Protein AF-A0A834MJU9-F1 (afdb_monomer_lite)

Sequence (91 aa):
MEITAAGTLRANKTNSIPPSRELNTPIFGYQKYITILPYVPKSRKVIHLMSSIHHDKEIDSTTRSKQKPAVITFYKQTESGVDVVDNLSIA

pLDDT: mean 90.39, std 7.66, range [54.31, 96.44]

Radius of gyration: 14.36 Å; chains: 1; bounding box: 33×37×35 Å

Secondary structure (DSSP, 8-state):
-----EEEEPGGG-TTSPPP-SBT----EEETTEEEEEEEEETTEEEEEEESS--S--B-GGGGGG--BHHHHHHHHHTTHHHHHHHHHT-

Foldseek 3Di:
DDDKDKDWDDPVVCPVPDADQDQLDWDWDDDPQKIWIWHHPDPPDIIIMMIRPDDDQAFDVVCPPSRHGPSVVVCVVPVCPVVVVVVVVVD

Organism: Rhynchophorus ferrugineus (NCBI:txid354439)

InterPro domains:
  IPR029526 PiggyBac transposable element-derived protein [PF13843] (2-89)

Structure (mmCIF, N/CA/C/O backbone):
data_AF-A0A834MJU9-F1
#
_entry.id   AF-A0A834MJU9-F1
#
loop_
_atom_site.group_PDB
_atom_site.id
_atom_site.type_symbol
_atom_site.label_atom_id
_atom_site.label_alt_id
_atom_site.label_comp_id
_atom_site.label_asym_id
_atom_site.label_entity_id
_atom_site.label_seq_id
_atom_site.pdbx_PDB_ins_code
_atom_site.Cartn_x
_atom_site.Cartn_y
_atom_site.Cartn_z
_atom_site.occupancy
_atom_site.B_iso_or_equiv
_atom_site.auth_seq_id
_atom_site.auth_comp_id
_atom_site.auth_asym_id
_atom_site.auth_atom_id
_atom_site.pdbx_PDB_model_num
ATOM 1 N N . MET A 1 1 ? -20.285 -14.968 7.006 1.00 66.44 1 MET A N 1
ATOM 2 C CA . MET A 1 1 ? -19.527 -13.706 6.877 1.00 66.44 1 MET A CA 1
ATOM 3 C C . MET A 1 1 ? -18.058 -14.064 6.875 1.00 66.44 1 MET A C 1
ATOM 5 O O . MET A 1 1 ? -17.633 -14.764 7.784 1.00 66.44 1 MET A O 1
ATOM 9 N N . GLU A 1 2 ? -17.322 -13.643 5.854 1.00 85.88 2 GLU A N 1
ATOM 10 C CA . GLU A 1 2 ? -15.863 -13.761 5.800 1.00 85.88 2 GLU A CA 1
ATOM 11 C C . GLU A 1 2 ? -15.275 -12.377 6.092 1.00 85.88 2 GLU A C 1
ATOM 13 O O . GLU A 1 2 ? -15.776 -11.378 5.578 1.00 85.88 2 GLU A O 1
ATOM 18 N N . ILE A 1 3 ? -14.282 -12.303 6.981 1.00 91.75 3 ILE A N 1
ATOM 19 C CA . ILE A 1 3 ? -13.662 -11.038 7.387 1.00 91.75 3 ILE A CA 1
ATOM 20 C C . ILE A 1 3 ? -12.405 -10.830 6.549 1.00 91.75 3 ILE A C 1
ATOM 22 O O . ILE A 1 3 ? -11.521 -11.684 6.524 1.00 91.75 3 ILE A O 1
ATOM 26 N N . THR A 1 4 ? -12.305 -9.668 5.914 1.00 94.31 4 THR A N 1
ATOM 27 C CA . THR A 1 4 ? -11.123 -9.242 5.159 1.00 94.31 4 THR A CA 1
ATOM 28 C C . THR A 1 4 ? -10.357 -8.152 5.898 1.00 94.31 4 THR A C 1
ATOM 30 O O . THR A 1 4 ? -10.941 -7.389 6.666 1.00 94.31 4 THR A O 1
ATOM 33 N N . ALA A 1 5 ? -9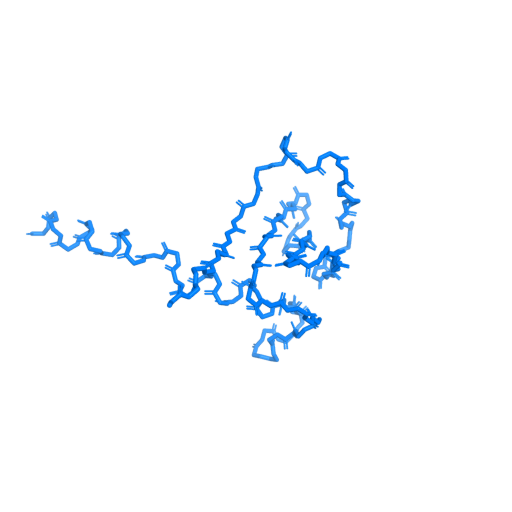.062 -8.024 5.616 1.00 94.00 5 ALA A N 1
ATOM 34 C CA . ALA A 1 5 ? -8.213 -6.979 6.174 1.00 94.00 5 ALA A CA 1
ATOM 35 C C . ALA A 1 5 ? -7.453 -6.225 5.075 1.00 94.00 5 ALA A C 1
ATOM 37 O O . ALA A 1 5 ? -6.987 -6.809 4.092 1.00 94.00 5 ALA A O 1
ATOM 38 N N . ALA A 1 6 ? -7.284 -4.919 5.272 1.00 95.00 6 ALA A N 1
ATOM 39 C CA . ALA A 1 6 ? -6.393 -4.077 4.486 1.00 95.00 6 ALA A CA 1
ATOM 40 C C . ALA A 1 6 ? -5.682 -3.093 5.417 1.00 95.00 6 ALA A C 1
ATOM 42 O O . ALA A 1 6 ? -6.286 -2.573 6.353 1.00 95.00 6 ALA A O 1
ATOM 43 N N . GLY A 1 7 ? -4.396 -2.843 5.184 1.00 94.75 7 GLY A N 1
ATOM 44 C CA . GLY A 1 7 ? -3.625 -1.984 6.074 1.00 94.75 7 GLY A CA 1
ATOM 45 C C . GLY A 1 7 ? -2.188 -1.763 5.638 1.00 94.75 7 GLY A C 1
ATOM 46 O O . GLY A 1 7 ? -1.716 -2.315 4.641 1.00 94.75 7 GLY A O 1
ATOM 47 N N . THR A 1 8 ? -1.481 -0.948 6.417 1.00 94.25 8 THR A N 1
ATOM 48 C CA . THR A 1 8 ? -0.044 -0.726 6.243 1.00 94.25 8 THR A CA 1
ATOM 49 C C . THR A 1 8 ? 0.772 -1.710 7.078 1.00 94.25 8 THR A C 1
ATOM 51 O O . THR A 1 8 ? 0.402 -2.072 8.194 1.00 94.25 8 THR A O 1
ATOM 54 N N . LEU A 1 9 ? 1.911 -2.139 6.538 1.00 92.25 9 LEU A N 1
ATOM 55 C CA . LEU A 1 9 ? 2.885 -2.969 7.242 1.00 92.25 9 LEU A CA 1
ATOM 56 C C . LEU A 1 9 ? 4.050 -2.104 7.727 1.00 92.25 9 LEU A C 1
ATOM 5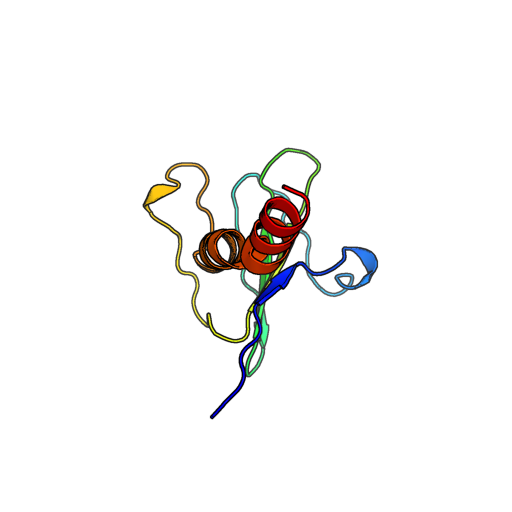8 O O . LEU A 1 9 ? 4.556 -1.237 7.008 1.00 92.25 9 LEU A O 1
ATOM 62 N N . ARG A 1 10 ? 4.516 -2.363 8.953 1.00 90.06 10 ARG A N 1
ATOM 63 C CA . ARG A 1 10 ? 5.722 -1.716 9.488 1.00 90.06 10 ARG A CA 1
ATOM 64 C C . ARG A 1 10 ? 6.964 -2.231 8.757 1.00 90.06 10 ARG A C 1
ATOM 66 O O . ARG A 1 10 ? 7.094 -3.430 8.530 1.00 90.06 10 ARG A O 1
ATOM 73 N N . ALA A 1 11 ? 7.909 -1.339 8.461 1.00 85.50 11 ALA A N 1
ATOM 74 C CA . ALA A 1 11 ? 9.112 -1.660 7.681 1.00 85.50 11 ALA A CA 1
ATOM 75 C C . ALA A 1 11 ? 10.001 -2.755 8.307 1.00 85.50 11 ALA A C 1
ATOM 77 O O . ALA A 1 11 ? 10.668 -3.497 7.601 1.00 85.50 11 ALA A O 1
ATOM 78 N N . ASN A 1 12 ? 9.988 -2.909 9.633 1.00 85.69 12 ASN A N 1
ATOM 79 C CA . ASN A 1 12 ? 10.733 -3.971 10.321 1.00 85.69 12 ASN A CA 1
ATOM 80 C C . ASN A 1 12 ? 10.092 -5.368 10.194 1.00 85.69 12 ASN A C 1
ATOM 82 O O . ASN A 1 12 ? 10.640 -6.345 10.698 1.00 85.69 12 ASN A O 1
ATOM 86 N N . LYS A 1 13 ? 8.907 -5.466 9.582 1.00 84.25 13 LYS A N 1
ATOM 87 C CA . LYS A 1 13 ? 8.195 -6.722 9.313 1.00 84.25 13 LYS A CA 1
ATOM 88 C C . LYS A 1 13 ? 8.205 -7.087 7.827 1.00 84.25 13 LYS A C 1
ATOM 90 O O . LYS A 1 13 ? 7.581 -8.069 7.447 1.00 84.25 13 LYS A O 1
ATOM 95 N N . THR A 1 14 ? 8.910 -6.319 6.996 1.00 79.19 14 THR A N 1
ATOM 96 C CA . THR A 1 14 ? 8.897 -6.458 5.533 1.00 79.19 14 THR A CA 1
ATOM 97 C C . THR A 1 14 ? 10.236 -6.945 4.980 1.00 79.19 14 THR A C 1
ATOM 99 O O . THR A 1 14 ? 10.501 -6.788 3.796 1.00 79.19 14 THR A O 1
ATOM 102 N N . ASN A 1 15 ? 11.088 -7.548 5.814 1.00 70.38 15 ASN A N 1
ATOM 103 C CA . ASN A 1 15 ? 12.447 -7.958 5.438 1.00 70.38 15 ASN A CA 1
ATOM 104 C C . ASN A 1 15 ? 12.495 -8.977 4.284 1.00 70.38 15 ASN A C 1
ATOM 106 O O . ASN A 1 15 ? 13.503 -9.058 3.591 1.00 70.38 15 ASN A O 1
ATOM 110 N N . SER A 1 16 ? 11.425 -9.749 4.075 1.00 69.62 16 SER A N 1
ATOM 111 C CA . SER A 1 16 ? 11.279 -10.697 2.963 1.00 69.62 16 SER A CA 1
ATOM 112 C C . SER A 1 16 ? 10.655 -10.084 1.702 1.00 69.62 16 SER A C 1
ATOM 114 O O . SER A 1 16 ? 10.525 -10.774 0.693 1.00 69.62 16 SER A O 1
ATOM 116 N N . ILE A 1 17 ? 10.255 -8.809 1.742 1.00 77.94 17 ILE A N 1
ATOM 117 C CA . ILE A 1 17 ? 9.628 -8.108 0.620 1.00 77.94 17 ILE A CA 1
ATOM 118 C C . ILE A 1 17 ? 10.710 -7.278 -0.078 1.00 77.94 17 ILE A C 1
ATOM 120 O O . ILE A 1 17 ? 11.331 -6.425 0.564 1.00 77.94 17 ILE A O 1
ATOM 124 N N . PRO A 1 18 ? 10.957 -7.493 -1.381 1.00 74.75 18 PRO A N 1
ATOM 125 C CA . PRO A 1 18 ? 11.925 -6.688 -2.108 1.00 74.75 18 PRO A CA 1
ATOM 126 C C . PRO A 1 18 ? 11.489 -5.214 -2.088 1.00 74.75 18 PRO A C 1
ATOM 128 O O . PRO A 1 18 ? 10.313 -4.916 -2.313 1.00 74.75 18 PRO A O 1
ATOM 131 N N . PRO A 1 19 ? 12.405 -4.269 -1.819 1.00 70.00 19 PRO A N 1
ATOM 132 C CA . PRO A 1 19 ? 12.046 -2.861 -1.785 1.00 70.00 19 PRO A CA 1
ATOM 133 C C . PRO A 1 19 ? 11.666 -2.390 -3.192 1.00 70.00 19 PRO A C 1
ATOM 135 O O . PRO A 1 19 ? 12.415 -2.624 -4.142 1.00 70.00 19 PRO A O 1
ATOM 138 N N . SER A 1 20 ? 10.553 -1.663 -3.320 1.00 70.31 20 SER A N 1
ATOM 139 C CA . SER A 1 20 ? 10.353 -0.829 -4.506 1.00 70.31 20 SER A CA 1
ATOM 140 C C . SER A 1 20 ? 11.369 0.315 -4.466 1.00 70.31 20 SER A C 1
ATOM 142 O O . SER A 1 20 ? 11.575 0.941 -3.422 1.00 70.31 20 SER A O 1
ATOM 144 N N . ARG A 1 21 ? 12.075 0.526 -5.580 1.00 77.38 21 ARG A N 1
ATOM 145 C CA . ARG A 1 21 ? 13.173 1.503 -5.690 1.00 77.38 21 ARG A CA 1
ATOM 146 C C . ARG A 1 21 ? 12.804 2.708 -6.549 1.00 77.38 21 ARG A C 1
ATOM 148 O O . ARG A 1 21 ? 13.444 3.749 -6.428 1.00 77.38 21 ARG A O 1
ATOM 155 N N . GLU A 1 22 ? 11.764 2.584 -7.366 1.00 90.12 22 GLU A N 1
ATOM 156 C CA . GLU A 1 22 ? 11.363 3.597 -8.336 1.00 90.12 22 GLU A CA 1
ATOM 157 C C . GLU A 1 22 ? 10.104 4.333 -7.883 1.00 90.12 22 GLU A C 1
ATOM 159 O O . GLU A 1 22 ? 9.153 3.746 -7.360 1.00 90.12 22 GLU A O 1
ATOM 164 N N . LEU A 1 23 ? 10.116 5.653 -8.074 1.00 94.12 23 LEU A N 1
ATOM 165 C CA . LEU A 1 23 ? 8.983 6.514 -7.755 1.00 94.12 23 LEU A CA 1
ATOM 166 C C . LEU A 1 23 ? 7.733 6.041 -8.486 1.00 94.12 23 LEU A C 1
ATOM 168 O O . LEU A 1 23 ? 7.784 5.713 -9.668 1.00 94.12 23 LEU A O 1
ATOM 172 N N . ASN A 1 24 ? 6.608 6.049 -7.773 1.00 93.44 24 ASN A N 1
ATOM 173 C CA . ASN A 1 24 ? 5.291 5.720 -8.311 1.00 93.44 24 ASN A CA 1
ATOM 174 C C . ASN A 1 24 ? 5.209 4.343 -8.988 1.00 93.44 24 ASN A C 1
ATOM 176 O O . ASN A 1 24 ? 4.276 4.099 -9.739 1.00 93.44 24 ASN A O 1
ATOM 180 N N . THR A 1 25 ? 6.150 3.440 -8.703 1.00 90.69 25 THR A N 1
ATOM 181 C CA . THR A 1 25 ? 6.213 2.119 -9.331 1.00 90.69 25 THR A CA 1
ATOM 182 C C . THR A 1 25 ? 5.803 1.053 -8.314 1.00 90.69 25 THR A C 1
ATOM 184 O O . THR A 1 25 ? 6.589 0.703 -7.421 1.00 90.69 25 THR A O 1
ATOM 187 N N . PRO A 1 26 ? 4.549 0.574 -8.367 1.00 90.44 26 PRO A N 1
ATOM 188 C CA . PRO A 1 26 ? 4.076 -0.475 -7.476 1.00 90.44 26 PRO A CA 1
ATOM 189 C C . PRO A 1 26 ? 4.645 -1.844 -7.862 1.00 90.44 26 PRO A C 1
ATOM 191 O O . PRO A 1 26 ? 4.679 -2.204 -9.037 1.00 90.44 26 PRO A O 1
ATOM 194 N N . ILE A 1 27 ? 5.037 -2.635 -6.863 1.00 90.75 27 ILE A N 1
ATOM 195 C CA . ILE A 1 27 ? 5.385 -4.053 -7.037 1.00 90.75 27 ILE A CA 1
ATOM 196 C C . ILE A 1 27 ? 4.332 -4.874 -6.303 1.00 90.75 27 ILE A C 1
ATOM 198 O O . ILE A 1 27 ? 4.063 -4.604 -5.139 1.00 90.75 27 ILE A O 1
ATOM 202 N N . PHE A 1 28 ? 3.759 -5.880 -6.960 1.00 91.44 28 PHE A N 1
ATOM 203 C CA . PHE A 1 28 ? 2.730 -6.737 -6.371 1.00 91.44 28 PHE A CA 1
ATOM 204 C C . PHE A 1 28 ? 3.311 -8.112 -6.047 1.00 91.44 28 PHE A C 1
ATOM 206 O O . PHE A 1 28 ? 3.800 -8.812 -6.933 1.00 91.44 28 PHE A O 1
ATOM 213 N N . GLY A 1 29 ? 3.259 -8.492 -4.773 1.00 90.94 29 GLY A N 1
ATOM 214 C CA . GLY A 1 29 ? 3.553 -9.838 -4.299 1.00 90.94 29 GLY A CA 1
ATOM 215 C C . GLY A 1 29 ? 2.263 -10.544 -3.905 1.00 90.94 29 GLY A C 1
ATOM 216 O O . GLY A 1 29 ? 1.471 -9.992 -3.144 1.00 90.94 29 GLY A O 1
ATOM 217 N N . TYR A 1 30 ? 2.067 -11.767 -4.389 1.00 91.12 30 TYR A N 1
ATOM 218 C CA . TYR A 1 30 ? 0.853 -12.539 -4.139 1.00 91.12 30 TYR A CA 1
ATOM 219 C C . TYR A 1 30 ? 1.161 -13.767 -3.284 1.00 91.12 30 TYR A C 1
ATOM 221 O O . TYR A 1 30 ? 2.102 -14.515 -3.548 1.00 91.12 30 TYR A O 1
ATOM 229 N N . GLN A 1 31 ? 0.342 -13.976 -2.261 1.00 87.31 31 GLN A N 1
ATOM 230 C CA . GLN A 1 31 ? 0.197 -15.237 -1.542 1.00 87.31 31 GLN A CA 1
ATOM 231 C C . GLN A 1 31 ? -1.236 -15.746 -1.713 1.00 87.31 31 GLN A C 1
ATOM 233 O O . GLN A 1 31 ? -2.083 -15.059 -2.276 1.00 87.31 31 GLN A O 1
ATOM 238 N N . LYS A 1 32 ? -1.519 -16.945 -1.189 1.00 89.31 32 LYS A N 1
ATOM 239 C CA . LYS A 1 32 ? -2.795 -17.654 -1.373 1.00 89.31 32 LYS A CA 1
ATOM 240 C C . LYS A 1 32 ? -4.048 -16.789 -1.149 1.00 89.31 32 LYS A C 1
ATOM 242 O O . LYS A 1 32 ? -5.021 -16.973 -1.865 1.00 89.31 32 LYS A O 1
ATOM 247 N N . TYR A 1 33 ? -4.015 -15.868 -0.183 1.00 90.50 33 TYR A N 1
ATOM 248 C CA . TYR A 1 33 ? -5.163 -15.026 0.190 1.00 90.50 33 TYR A CA 1
ATOM 249 C C . TYR A 1 33 ? -4.807 -13.556 0.412 1.00 90.50 33 TYR A C 1
ATOM 251 O O . TYR A 1 33 ? -5.622 -12.790 0.915 1.00 90.50 33 TYR A O 1
ATOM 259 N N . ILE A 1 34 ? -3.564 -13.160 0.145 1.00 92.69 34 ILE A N 1
ATOM 260 C CA . ILE A 1 34 ? -3.064 -11.841 0.531 1.00 92.69 34 ILE A CA 1
ATOM 261 C C . ILE A 1 34 ? -2.188 -11.295 -0.584 1.00 92.69 34 ILE A C 1
ATOM 263 O O . ILE A 1 34 ? -1.285 -11.979 -1.067 1.00 92.69 34 ILE A O 1
ATOM 267 N N . THR A 1 35 ? -2.419 -10.035 -0.924 1.00 94.19 35 THR A N 1
ATOM 268 C CA . THR A 1 35 ? -1.537 -9.233 -1.765 1.00 94.19 35 THR A CA 1
ATOM 269 C C . THR A 1 35 ? -0.733 -8.289 -0.887 1.00 94.19 35 THR A C 1
ATOM 271 O O . THR A 1 35 ? -1.270 -7.613 -0.006 1.00 94.19 35 THR A O 1
ATOM 274 N N . ILE A 1 36 ? 0.569 -8.246 -1.132 1.00 92.94 36 ILE A N 1
ATOM 275 C CA . ILE A 1 36 ? 1.526 -7.371 -0.465 1.00 92.94 36 ILE A CA 1
ATOM 276 C C . ILE A 1 36 ? 2.119 -6.429 -1.506 1.00 92.94 36 ILE A C 1
ATOM 278 O O . ILE A 1 36 ? 2.480 -6.847 -2.604 1.00 92.94 36 ILE A O 1
ATOM 282 N N . LEU A 1 37 ? 2.243 -5.156 -1.144 1.00 91.81 37 LEU A N 1
ATOM 283 C CA . LEU A 1 37 ? 2.587 -4.096 -2.078 1.00 91.81 37 LEU A CA 1
ATOM 284 C C . LEU A 1 37 ? 3.532 -3.062 -1.442 1.00 91.81 37 LEU A C 1
ATOM 286 O O . LEU A 1 37 ? 3.070 -2.207 -0.680 1.00 91.81 37 LEU A O 1
ATOM 290 N N . PRO A 1 38 ? 4.837 -3.064 -1.762 1.00 92.38 38 PRO A N 1
ATOM 291 C CA . PRO A 1 38 ? 5.689 -1.896 -1.575 1.00 92.38 38 PRO A CA 1
ATOM 292 C C . PRO A 1 38 ? 5.428 -0.831 -2.660 1.00 92.38 38 PRO A C 1
ATOM 294 O O . PRO A 1 38 ? 5.356 -1.130 -3.854 1.00 92.38 38 PRO A O 1
ATOM 297 N N . TYR A 1 39 ? 5.343 0.435 -2.251 1.00 93.44 39 TYR A N 1
ATOM 298 C CA . TYR A 1 39 ? 5.134 1.588 -3.131 1.00 93.44 39 TYR A CA 1
ATOM 299 C C . TYR A 1 39 ? 5.927 2.814 -2.657 1.00 93.44 39 TYR A C 1
ATOM 301 O O . TYR A 1 39 ? 5.956 3.127 -1.462 1.00 93.44 39 TYR A O 1
ATOM 309 N N . VAL A 1 40 ? 6.554 3.530 -3.596 1.00 94.06 40 VAL A N 1
ATOM 310 C CA . VAL A 1 40 ? 7.395 4.708 -3.325 1.00 94.06 40 VAL A CA 1
ATOM 311 C C . VAL A 1 40 ? 6.670 5.987 -3.764 1.00 94.06 40 VAL A C 1
ATOM 313 O O . VAL A 1 40 ? 6.821 6.415 -4.907 1.00 94.06 40 VAL A O 1
ATOM 316 N N . PRO A 1 41 ? 5.891 6.650 -2.885 1.00 92.19 41 PRO A N 1
ATOM 317 C CA . PRO A 1 41 ? 5.195 7.894 -3.237 1.00 92.19 41 PRO A CA 1
ATOM 318 C C . PRO A 1 41 ? 6.134 9.098 -3.398 1.00 92.19 41 PRO A C 1
ATOM 320 O O . PRO A 1 41 ? 5.760 10.102 -3.998 1.00 92.19 41 PRO A O 1
ATOM 323 N N . LYS A 1 42 ? 7.309 9.055 -2.756 1.00 92.88 42 LYS A N 1
ATOM 324 C CA . LYS A 1 42 ? 8.322 10.115 -2.784 1.00 92.88 42 LYS A CA 1
ATOM 325 C C . LYS A 1 42 ? 9.702 9.548 -2.466 1.00 92.88 42 LYS A C 1
ATOM 327 O O . LYS A 1 42 ? 9.807 8.495 -1.838 1.00 92.88 42 LYS A O 1
ATOM 332 N N . SER A 1 43 ? 10.749 10.274 -2.859 1.00 90.12 43 SER A N 1
ATOM 333 C CA . SER A 1 43 ? 12.136 9.847 -2.659 1.00 90.12 43 SER A CA 1
ATOM 334 C C . SER A 1 43 ? 12.400 9.490 -1.193 1.00 90.12 43 SER A C 1
ATOM 336 O O . SER A 1 43 ? 11.946 10.191 -0.284 1.00 90.12 43 SER A O 1
ATOM 338 N N . ARG A 1 44 ? 13.108 8.376 -0.975 1.00 87.06 44 ARG A N 1
ATOM 339 C CA . ARG A 1 44 ? 13.457 7.820 0.347 1.00 87.06 44 ARG A CA 1
ATOM 340 C C . ARG A 1 44 ? 12.267 7.457 1.250 1.00 87.06 44 ARG A C 1
ATOM 342 O O . ARG A 1 44 ? 12.453 7.282 2.451 1.00 87.06 44 ARG A O 1
ATOM 349 N N . LYS A 1 45 ? 11.052 7.319 0.709 1.00 89.75 45 LYS A N 1
ATOM 350 C CA . LYS A 1 45 ? 9.888 6.827 1.459 1.00 89.75 45 LYS A CA 1
ATOM 351 C C . LYS A 1 45 ? 9.273 5.629 0.750 1.00 89.75 45 LYS A C 1
ATOM 353 O O . LYS A 1 45 ? 8.734 5.783 -0.337 1.00 89.75 45 LYS A O 1
ATOM 358 N N . VAL A 1 46 ? 9.284 4.476 1.414 1.00 91.50 46 VAL A N 1
ATOM 359 C CA . VAL A 1 46 ? 8.580 3.264 0.973 1.00 91.50 46 VAL A CA 1
ATOM 360 C C . VAL A 1 46 ? 7.401 3.025 1.908 1.00 91.50 46 VAL A C 1
ATOM 362 O O . VAL A 1 46 ? 7.553 3.070 3.129 1.00 91.50 46 VAL A O 1
ATOM 365 N N . ILE A 1 47 ? 6.223 2.791 1.343 1.00 91.44 47 ILE A N 1
ATOM 366 C CA . ILE A 1 47 ? 5.036 2.346 2.073 1.00 91.44 47 ILE A CA 1
ATOM 367 C C . ILE A 1 47 ? 4.795 0.892 1.692 1.00 91.44 47 ILE A C 1
ATOM 369 O O . ILE A 1 47 ? 4.779 0.572 0.510 1.00 91.44 47 ILE A O 1
ATOM 373 N N . HIS A 1 48 ? 4.598 0.033 2.686 1.00 92.56 48 HIS A N 1
ATOM 374 C CA . HIS A 1 48 ? 4.201 -1.353 2.475 1.00 92.56 48 HIS A CA 1
ATOM 375 C C . HIS A 1 48 ? 2.728 -1.493 2.835 1.00 92.56 48 HIS A C 1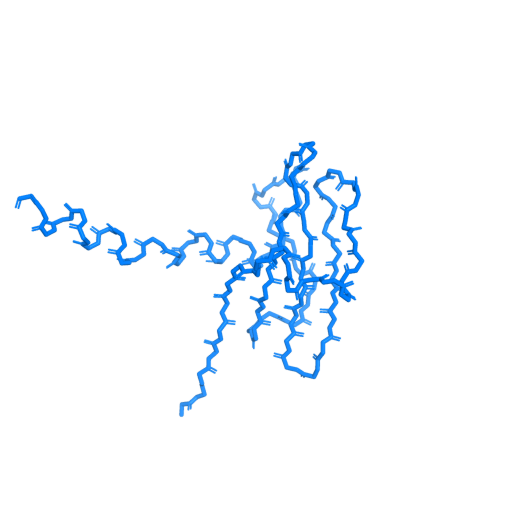
ATOM 377 O O . HIS A 1 48 ? 2.323 -1.078 3.923 1.00 92.56 48 HIS A O 1
ATOM 383 N N . LEU A 1 49 ? 1.937 -2.060 1.932 1.00 93.50 49 LEU A N 1
ATOM 384 C CA . LEU A 1 49 ? 0.531 -2.368 2.158 1.00 93.50 49 LEU A CA 1
ATOM 385 C C . LEU A 1 49 ? 0.282 -3.867 2.061 1.00 93.50 49 LEU A C 1
ATOM 387 O O . LEU A 1 49 ? 1.004 -4.589 1.374 1.00 93.50 49 LEU A O 1
ATOM 391 N N . MET A 1 50 ? -0.765 -4.300 2.749 1.00 94.25 50 MET A N 1
ATOM 392 C CA . MET A 1 50 ? -1.314 -5.645 2.701 1.00 94.25 50 MET A CA 1
ATOM 393 C C . MET A 1 50 ? -2.815 -5.551 2.439 1.00 94.25 50 MET A C 1
ATOM 395 O O . MET A 1 50 ? -3.487 -4.692 3.014 1.00 94.25 50 MET A O 1
ATOM 399 N N . SER A 1 51 ? -3.351 -6.453 1.623 1.00 95.44 51 SER A N 1
ATOM 400 C CA . SER A 1 51 ? -4.793 -6.614 1.478 1.00 95.44 51 SER A CA 1
ATOM 401 C C . SER A 1 51 ? -5.184 -8.062 1.221 1.00 95.44 51 SER A C 1
ATOM 403 O O . SER A 1 51 ? -4.541 -8.736 0.422 1.00 95.44 51 SER A O 1
ATOM 405 N N . SER A 1 52 ? -6.253 -8.519 1.873 1.00 95.62 52 SER A N 1
ATOM 406 C CA . SER A 1 52 ? -6.888 -9.814 1.606 1.00 95.62 52 SER A CA 1
ATOM 407 C C . SER A 1 52 ? -8.139 -9.714 0.723 1.00 95.62 52 SER A C 1
ATOM 409 O O . SER A 1 52 ? -8.858 -10.695 0.602 1.00 95.62 52 SER A O 1
ATOM 411 N N . ILE A 1 53 ? -8.439 -8.531 0.173 1.00 9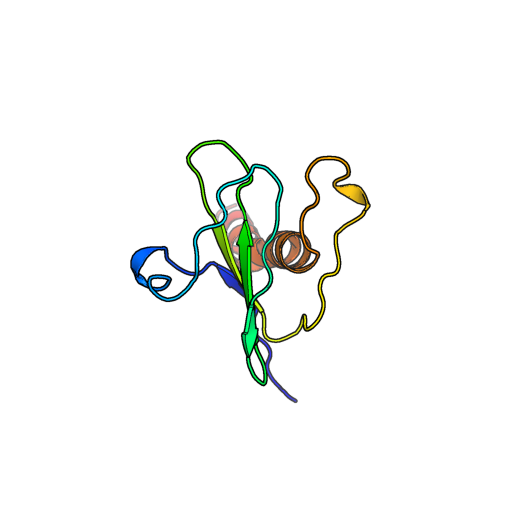3.94 53 ILE A N 1
ATOM 412 C CA . ILE A 1 53 ? -9.604 -8.292 -0.703 1.00 93.94 53 ILE A CA 1
ATOM 413 C C . ILE A 1 53 ? -9.194 -7.928 -2.140 1.00 93.94 53 ILE A C 1
ATOM 415 O O . ILE A 1 53 ? -9.961 -8.144 -3.069 1.00 93.94 53 ILE A O 1
ATOM 419 N N . HIS A 1 54 ? -7.970 -7.434 -2.348 1.00 94.56 54 HIS A N 1
ATOM 420 C CA . HIS A 1 54 ? -7.440 -7.153 -3.685 1.00 94.56 54 HIS A CA 1
ATOM 421 C C . HIS A 1 54 ? -6.482 -8.270 -4.103 1.00 94.56 54 HIS A C 1
ATOM 423 O O . HIS A 1 54 ? -5.503 -8.528 -3.398 1.00 94.56 54 HIS A O 1
ATOM 429 N N . HIS A 1 55 ? -6.729 -8.906 -5.249 1.00 93.69 55 HIS A N 1
ATOM 430 C CA . HIS A 1 55 ? -5.925 -10.025 -5.772 1.00 93.69 55 HIS A CA 1
ATOM 431 C C . HIS A 1 55 ? -5.379 -9.784 -7.181 1.00 93.69 55 HIS A C 1
ATOM 433 O O . HIS A 1 55 ? -4.897 -10.707 -7.833 1.00 93.69 55 HIS A O 1
ATOM 439 N N . ASP A 1 56 ? -5.429 -8.542 -7.645 1.00 92.44 56 ASP A N 1
ATOM 440 C CA . ASP A 1 56 ? -4.918 -8.131 -8.941 1.00 92.44 56 ASP A CA 1
ATOM 441 C C . ASP A 1 56 ? -3.950 -6.942 -8.814 1.00 92.44 56 ASP A C 1
ATOM 443 O O . ASP A 1 56 ? -3.542 -6.531 -7.722 1.00 92.44 56 ASP A O 1
ATOM 447 N N . LYS A 1 57 ? -3.549 -6.425 -9.977 1.00 94.00 57 LYS A N 1
ATOM 448 C CA . LYS A 1 57 ? -2.637 -5.290 -10.132 1.00 94.00 57 LYS A CA 1
ATOM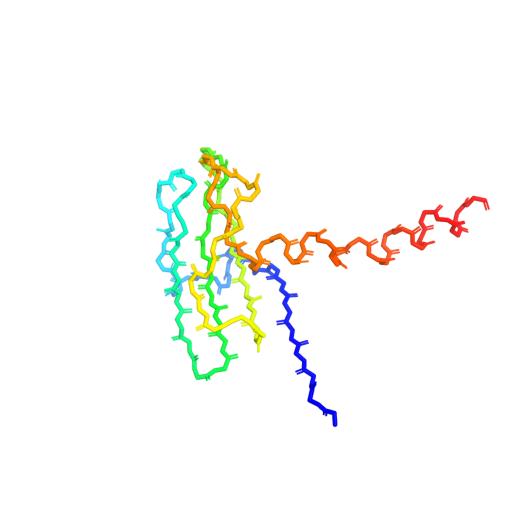 449 C C . LYS A 1 57 ? -3.365 -3.995 -10.493 1.00 94.00 57 LYS A C 1
ATOM 451 O O . LYS A 1 57 ? -2.805 -3.174 -11.223 1.00 94.00 57 LYS A O 1
ATOM 456 N N . GLU A 1 58 ? -4.616 -3.836 -10.064 1.00 95.75 58 GLU A N 1
ATOM 457 C CA . GLU A 1 58 ? -5.416 -2.673 -10.434 1.00 95.75 58 GLU A CA 1
ATOM 458 C C . GLU A 1 58 ? -4.753 -1.364 -9.978 1.00 95.75 58 GLU A C 1
ATOM 460 O O . GLU A 1 58 ? -4.311 -1.205 -8.834 1.00 95.75 58 GLU A O 1
ATOM 465 N N . ILE A 1 59 ? -4.692 -0.412 -10.909 1.00 96.06 59 ILE A N 1
ATOM 466 C CA . ILE A 1 59 ? -4.200 0.942 -10.684 1.00 96.06 59 ILE A CA 1
ATOM 467 C C . ILE A 1 59 ? -5.386 1.896 -10.726 1.00 96.06 59 ILE A C 1
ATOM 469 O O . ILE A 1 59 ? -6.158 1.898 -11.682 1.00 96.06 59 ILE A O 1
ATOM 473 N N . ASP A 1 60 ? -5.479 2.765 -9.725 1.00 95.88 60 ASP A N 1
ATOM 474 C CA . ASP A 1 60 ? -6.474 3.824 -9.685 1.00 95.88 60 ASP A CA 1
ATOM 475 C C . ASP A 1 60 ? -6.150 4.887 -10.747 1.00 95.88 60 ASP A C 1
ATOM 477 O O . ASP A 1 60 ? -5.224 5.702 -10.606 1.00 95.88 60 ASP A O 1
ATOM 481 N N . SER A 1 61 ? -6.943 4.878 -11.819 1.00 95.50 61 SER A N 1
ATOM 482 C CA . SER A 1 61 ? -6.801 5.772 -12.971 1.00 95.50 61 SER A CA 1
ATOM 483 C C . SER A 1 61 ? -6.918 7.257 -12.605 1.00 95.50 61 SER A C 1
ATOM 485 O O . SER A 1 61 ? -6.292 8.104 -13.251 1.00 95.50 61 SER A O 1
ATOM 487 N N . THR A 1 62 ? -7.618 7.594 -11.515 1.00 96.44 62 THR A N 1
ATOM 488 C CA . THR A 1 62 ? -7.764 8.982 -11.045 1.00 96.44 62 THR A CA 1
ATOM 489 C C . THR A 1 62 ? -6.436 9.573 -10.569 1.00 96.44 62 THR A C 1
ATOM 491 O O . THR A 1 62 ? -6.256 10.793 -10.528 1.00 96.44 62 THR A O 1
ATOM 494 N N . THR A 1 63 ? -5.458 8.716 -10.265 1.00 94.62 63 THR A N 1
ATOM 495 C CA . THR A 1 63 ? -4.169 9.114 -9.691 1.00 94.62 63 THR A CA 1
ATOM 496 C C . THR A 1 63 ? -3.109 9.456 -10.740 1.00 94.62 63 THR A C 1
ATOM 498 O O . THR A 1 63 ? -2.062 10.015 -10.392 1.00 94.62 63 THR A O 1
ATOM 501 N N . ARG A 1 64 ? -3.405 9.215 -12.027 1.00 93.88 64 ARG A N 1
ATOM 502 C CA . ARG A 1 64 ? -2.589 9.603 -13.191 1.00 93.88 64 ARG A CA 1
ATOM 503 C C . ARG A 1 64 ? -1.122 9.165 -13.045 1.00 93.88 64 ARG A C 1
ATOM 505 O O . ARG A 1 64 ? -0.842 7.990 -12.834 1.00 93.88 64 ARG A O 1
ATOM 512 N N . SER A 1 65 ? -0.181 10.112 -13.104 1.00 93.56 65 SER A N 1
ATOM 513 C CA . SER A 1 65 ? 1.269 9.882 -13.013 1.00 93.56 65 SER A CA 1
ATOM 514 C C . SER A 1 65 ? 1.739 9.297 -11.680 1.00 93.56 65 SER A C 1
ATOM 516 O O . SER A 1 65 ? 2.888 8.874 -11.572 1.00 93.56 65 SER A O 1
ATOM 518 N N . LYS A 1 66 ? 0.876 9.270 -10.656 1.00 94.62 66 LYS A N 1
ATOM 519 C CA . LYS A 1 66 ? 1.184 8.624 -9.378 1.00 94.62 66 LYS A CA 1
ATOM 520 C C . LYS A 1 66 ? 1.009 7.110 -9.437 1.00 94.62 66 LYS A C 1
ATOM 522 O O . LYS A 1 66 ? 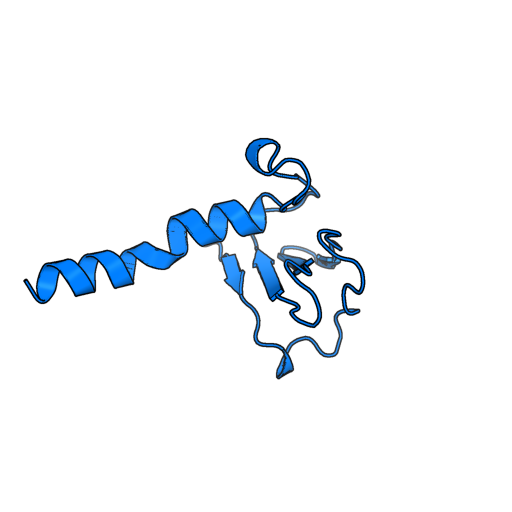1.569 6.447 -8.573 1.00 94.62 66 LYS A O 1
ATOM 527 N N . GLN A 1 67 ? 0.248 6.584 -10.401 1.00 94.50 67 GLN A N 1
ATOM 528 C CA . GLN A 1 67 ? 0.009 5.147 -10.581 1.00 94.50 67 GLN A CA 1
ATOM 529 C C . GLN A 1 67 ? -0.256 4.416 -9.254 1.00 94.50 67 GLN A C 1
ATOM 531 O O . GLN A 1 67 ? 0.357 3.392 -8.952 1.00 94.50 67 GLN A O 1
ATOM 536 N N . LYS A 1 68 ? -1.121 4.980 -8.399 1.00 95.38 68 LYS A N 1
ATOM 537 C CA . LYS A 1 68 ? -1.404 4.352 -7.107 1.00 95.38 68 LYS A CA 1
ATOM 538 C C . LYS A 1 68 ? -2.215 3.079 -7.344 1.00 95.38 68 LYS A C 1
ATOM 540 O O . LYS A 1 68 ? -3.233 3.148 -8.029 1.00 95.38 68 LYS A O 1
ATOM 545 N N . PRO A 1 69 ? -1.836 1.952 -6.734 1.00 95.31 69 PRO A N 1
ATOM 546 C CA . PRO A 1 69 ? -2.684 0.769 -6.730 1.00 95.31 69 PRO A CA 1
ATOM 547 C C . PRO A 1 69 ? -4.012 1.023 -6.025 1.00 95.31 69 PRO A C 1
ATOM 549 O O . PRO A 1 69 ? -4.037 1.760 -5.032 1.00 95.31 69 PRO A O 1
ATOM 552 N N . ALA A 1 70 ? -5.074 0.360 -6.484 1.00 95.88 70 ALA A N 1
ATOM 553 C CA . ALA A 1 70 ? -6.412 0.438 -5.889 1.00 95.88 70 ALA A CA 1
ATOM 554 C C . ALA A 1 70 ? -6.393 0.147 -4.375 1.00 95.88 70 ALA A C 1
ATOM 556 O O . ALA A 1 70 ? -7.052 0.826 -3.595 1.00 95.88 70 ALA A O 1
ATOM 557 N N . VAL A 1 71 ? -5.511 -0.758 -3.926 1.00 95.62 71 VAL A N 1
ATOM 558 C CA . VAL A 1 71 ? -5.280 -1.054 -2.499 1.00 95.62 71 VAL A CA 1
ATOM 559 C C . VAL A 1 71 ? -4.963 0.200 -1.674 1.00 95.62 71 VAL A C 1
ATOM 561 O O . VAL A 1 71 ? -5.439 0.348 -0.548 1.00 95.62 71 VAL A O 1
ATOM 564 N N . ILE A 1 72 ? -4.133 1.104 -2.210 1.00 95.00 72 ILE A N 1
ATOM 565 C CA . ILE A 1 72 ? -3.719 2.325 -1.505 1.00 95.00 72 ILE A CA 1
ATOM 566 C C . ILE A 1 72 ? -4.890 3.289 -1.389 1.00 95.00 72 ILE A C 1
ATOM 568 O O . ILE A 1 72 ? -5.069 3.902 -0.336 1.00 95.00 72 ILE A O 1
ATOM 572 N N . THR A 1 73 ? -5.644 3.474 -2.471 1.00 95.50 73 THR A N 1
ATOM 573 C CA . THR A 1 73 ? -6.763 4.416 -2.483 1.00 95.50 73 THR A CA 1
ATOM 574 C C . THR A 1 73 ? -7.922 3.903 -1.642 1.00 95.50 73 THR A C 1
ATOM 576 O O . THR A 1 73 ? -8.424 4.674 -0.828 1.00 95.50 73 THR A O 1
ATOM 579 N N . PHE A 1 74 ? -8.218 2.602 -1.699 1.00 95.31 74 PHE A N 1
ATOM 580 C CA . PHE A 1 74 ? -9.146 1.931 -0.790 1.00 95.31 74 PHE A CA 1
ATOM 581 C C . PHE A 1 74 ? -8.767 2.153 0.681 1.00 95.31 74 PHE A C 1
ATOM 583 O O . PHE A 1 74 ? -9.547 2.717 1.442 1.00 95.31 74 PHE A O 1
ATOM 590 N N . TYR A 1 75 ? -7.537 1.799 1.078 1.00 94.81 75 TYR A N 1
ATOM 591 C CA . TYR A 1 75 ? -7.093 1.951 2.468 1.00 94.81 75 TYR A CA 1
ATOM 592 C C . TYR A 1 75 ? -7.190 3.407 2.952 1.00 94.81 75 TYR A C 1
ATOM 594 O O . TYR A 1 75 ? -7.651 3.663 4.062 1.00 94.81 75 TYR A O 1
ATOM 602 N N . LYS A 1 76 ? -6.801 4.376 2.111 1.00 93.19 76 LYS A N 1
ATOM 603 C CA . LYS A 1 76 ? -6.890 5.804 2.450 1.00 93.19 76 LYS A CA 1
ATOM 604 C C . LYS A 1 76 ? -8.317 6.320 2.609 1.00 93.19 76 LYS A C 1
ATOM 606 O O . LYS A 1 76 ? -8.511 7.253 3.377 1.00 93.19 76 LYS A O 1
ATOM 611 N N . GLN A 1 77 ? -9.291 5.738 1.917 1.00 94.12 77 GLN A N 1
ATOM 612 C CA . GLN A 1 77 ? -10.701 6.098 2.087 1.00 94.12 77 GLN A CA 1
ATOM 613 C C . GLN A 1 77 ? -11.286 5.559 3.398 1.00 94.12 77 GLN A C 1
ATOM 615 O O . GLN A 1 77 ? -12.229 6.141 3.922 1.00 94.12 77 GLN A O 1
ATOM 620 N N . THR A 1 78 ? -10.734 4.467 3.932 1.00 94.00 78 THR A N 1
ATOM 621 C CA . THR A 1 78 ? -11.298 3.769 5.096 1.00 94.00 78 THR A CA 1
ATOM 622 C C . THR A 1 78 ? -10.523 3.982 6.398 1.00 94.00 78 THR A C 1
ATOM 624 O O . THR A 1 78 ? -11.070 3.727 7.466 1.00 94.00 78 THR A O 1
ATOM 627 N N . GLU A 1 79 ? -9.258 4.422 6.350 1.00 93.25 79 GLU A N 1
ATOM 628 C CA . GLU A 1 79 ? -8.401 4.516 7.549 1.00 93.25 79 GLU A CA 1
ATOM 629 C C . GLU A 1 79 ? -8.885 5.552 8.576 1.00 93.25 79 GLU A C 1
ATOM 631 O O . GLU A 1 79 ? -8.631 5.383 9.762 1.00 93.25 79 GLU A O 1
ATOM 636 N N . SER A 1 80 ? -9.589 6.600 8.139 1.00 92.56 80 SER A N 1
ATOM 637 C CA . SER A 1 80 ? -9.927 7.749 8.988 1.00 92.56 80 SER A CA 1
ATOM 638 C C . SER A 1 80 ? -11.241 7.600 9.754 1.00 92.56 80 SER A C 1
ATOM 640 O O . SER A 1 80 ? -11.660 8.548 10.408 1.00 92.56 80 SER A O 1
ATOM 642 N N . GLY A 1 81 ? -11.941 6.466 9.648 1.00 93.25 81 GLY A N 1
ATOM 643 C CA . GLY A 1 81 ? -13.272 6.309 10.249 1.00 93.25 81 GLY A CA 1
ATOM 644 C C . GLY A 1 81 ? -13.275 6.536 11.763 1.00 93.25 81 GLY A C 1
ATOM 645 O O . GLY A 1 81 ? -14.134 7.251 12.269 1.00 93.25 81 GLY A O 1
ATOM 646 N N . VAL A 1 82 ? -12.283 5.978 12.464 1.00 94.06 82 VAL A N 1
ATOM 647 C CA . VAL A 1 82 ? -12.121 6.160 13.916 1.00 94.06 82 VAL A CA 1
ATOM 648 C C . VAL A 1 82 ? -11.679 7.589 14.232 1.00 94.06 82 VAL A C 1
ATOM 650 O O . VAL A 1 82 ? -12.352 8.263 15.001 1.00 94.06 82 VAL A O 1
ATOM 653 N N . ASP A 1 83 ? -10.644 8.096 13.551 1.00 94.12 83 ASP A N 1
ATOM 654 C CA . ASP A 1 83 ? -10.131 9.458 13.760 1.00 94.12 83 ASP A CA 1
ATOM 655 C C . ASP A 1 83 ? -11.216 10.539 13.583 1.00 94.12 83 ASP A C 1
ATOM 657 O O . ASP A 1 83 ? -11.245 11.535 14.304 1.00 94.12 83 ASP A O 1
ATOM 661 N N . VAL A 1 84 ? -12.121 10.377 12.609 1.00 94.62 84 VAL A N 1
ATOM 662 C CA . VAL A 1 84 ? -13.229 11.319 12.373 1.00 94.62 84 VAL A CA 1
ATOM 663 C C . VAL A 1 84 ? -14.225 11.298 13.529 1.00 94.62 84 VAL A C 1
ATOM 665 O O . VAL A 1 84 ? -14.658 12.362 13.966 1.00 94.62 84 VAL A O 1
ATOM 668 N N . VAL A 1 85 ? -14.581 10.114 14.031 1.00 95.31 85 VAL A N 1
ATOM 669 C CA . VAL A 1 85 ? -15.485 9.984 15.182 1.00 95.31 85 VAL A CA 1
ATOM 670 C C . VAL A 1 85 ? -14.847 10.586 16.431 1.00 95.31 85 VAL A C 1
ATOM 672 O O . VAL A 1 85 ? -15.503 11.370 17.116 1.00 95.31 85 VAL A O 1
ATOM 675 N N . ASP A 1 86 ? -13.567 10.303 16.676 1.00 95.38 86 ASP A N 1
ATOM 676 C CA . ASP A 1 86 ? -12.818 10.867 17.801 1.00 95.38 86 ASP A CA 1
ATOM 677 C C . ASP A 1 86 ? -12.833 12.402 17.751 1.00 95.38 86 ASP A C 1
ATOM 679 O O . ASP A 1 86 ? -13.211 13.049 18.727 1.00 95.38 86 ASP A O 1
ATOM 683 N N . ASN A 1 87 ? -12.541 12.997 16.588 1.00 94.44 87 ASN A N 1
ATOM 684 C CA . ASN A 1 87 ? -12.583 14.451 16.398 1.00 94.44 87 ASN A CA 1
ATOM 685 C C . ASN A 1 87 ? -13.968 15.061 16.669 1.00 94.44 87 ASN A C 1
ATOM 687 O O . ASN A 1 87 ? -14.051 16.165 17.202 1.00 94.44 87 ASN A O 1
ATOM 691 N N . LEU A 1 88 ? -15.048 14.364 16.306 1.00 95.25 88 LEU A N 1
ATOM 692 C CA . LEU A 1 88 ? -16.418 14.823 16.557 1.00 95.25 88 LEU A CA 1
ATOM 693 C C . LEU A 1 88 ? -16.833 14.658 18.022 1.00 95.25 88 LEU A C 1
ATOM 695 O O . LEU A 1 88 ? -17.660 15.421 18.503 1.00 95.25 88 LEU A O 1
ATOM 699 N N . SER A 1 89 ? -16.273 13.676 18.728 1.00 91.25 89 SER A N 1
ATOM 700 C CA . SER A 1 89 ? -16.565 13.436 20.148 1.00 91.25 89 SER A CA 1
ATOM 701 C C . SER A 1 89 ? -15.840 14.384 21.108 1.00 91.25 89 SER A C 1
ATOM 703 O O . SER A 1 89 ? -16.209 14.468 22.276 1.00 91.25 89 SER A O 1
ATOM 705 N N . ILE A 1 90 ? -14.816 15.091 20.622 1.00 82.75 90 ILE A N 1
ATOM 706 C CA . ILE A 1 90 ? -14.072 16.115 21.372 1.00 82.75 90 ILE A CA 1
ATOM 707 C C . ILE A 1 90 ? -14.711 17.516 21.192 1.00 82.75 90 ILE A C 1
ATOM 709 O O . ILE A 1 90 ? -14.295 18.463 21.861 1.00 82.75 90 ILE A O 1
ATOM 713 N N . ALA A 1 91 ? -15.712 17.651 20.310 1.00 54.31 91 ALA A N 1
ATOM 714 C CA . ALA A 1 91 ? -16.419 18.902 20.016 1.00 54.31 91 ALA A CA 1
ATOM 715 C C . ALA A 1 91 ? -17.546 19.223 21.013 1.00 54.31 91 ALA A C 1
ATOM 717 O O . ALA A 1 91 ? -18.270 18.290 21.427 1.00 54.31 91 ALA A O 1
#